Protein AF-A0A3D2G074-F1 (afdb_monomer)

pLDDT: mean 82.95, std 12.07, range [58.97, 96.5]

Secondary structure (DSSP, 8-state):
-HHHHHHHHHHHHHHHHHHHHHHHHHHHHHHHHHHHHHHHHHH-HHHHHH---EEGGGTEE-SHHHHHHHHHHHHHHHHHHHHHHHHHHHIIIII--TTT--

Structure (mmCIF, N/CA/C/O backbone):
data_AF-A0A3D2G074-F1
#
_entry.id   AF-A0A3D2G074-F1
#
loop_
_atom_site.group_PDB
_atom_site.id
_atom_site.type_symbol
_atom_site.label_atom_id
_atom_site.label_alt_id
_atom_site.label_comp_id
_atom_site.label_asym_id
_atom_site.label_entity_id
_atom_site.label_seq_id
_atom_site.pdbx_PDB_ins_code
_atom_site.Cartn_x
_atom_site.Cartn_y
_atom_site.Cartn_z
_atom_site.occupancy
_atom_site.B_iso_or_equiv
_atom_site.auth_seq_id
_atom_site.auth_comp_id
_atom_site.auth_asym_id
_atom_site.auth_atom_id
_atom_site.pdbx_PDB_model_num
ATOM 1 N N . MET A 1 1 ? -4.104 26.882 31.144 1.00 59.91 1 MET A N 1
ATOM 2 C CA . MET A 1 1 ? -2.900 27.249 30.358 1.00 59.91 1 MET A CA 1
ATOM 3 C C . MET A 1 1 ? -2.135 26.042 29.805 1.00 59.91 1 MET A C 1
ATOM 5 O O . MET A 1 1 ? -2.024 25.957 28.593 1.00 59.91 1 MET A O 1
ATOM 9 N N . LYS A 1 2 ? -1.687 25.073 30.629 1.00 65.31 2 LYS A N 1
ATOM 10 C CA . LYS A 1 2 ? -0.895 23.901 30.172 1.00 65.31 2 LYS A CA 1
ATOM 11 C C . LYS A 1 2 ? -1.556 23.044 29.068 1.00 65.31 2 LYS A C 1
ATOM 13 O O . LYS A 1 2 ? -0.875 22.648 28.132 1.00 65.31 2 LYS A O 1
ATOM 18 N N . LYS A 1 3 ? -2.880 22.822 29.122 1.00 72.50 3 LYS A N 1
ATOM 19 C CA . LYS A 1 3 ? -3.620 22.040 28.102 1.00 72.50 3 LYS A CA 1
ATOM 20 C C . LYS A 1 3 ? -3.593 22.673 26.701 1.00 72.50 3 LYS A C 1
ATOM 22 O O . LYS A 1 3 ? -3.398 21.971 25.723 1.00 72.50 3 LYS A O 1
ATOM 27 N N . LYS A 1 4 ? -3.694 24.004 26.613 1.00 75.12 4 LYS A N 1
ATOM 28 C CA . LYS A 1 4 ? -3.734 24.742 25.337 1.00 75.12 4 LYS A CA 1
ATOM 29 C C . LYS A 1 4 ? -2.375 24.752 24.624 1.00 75.12 4 LYS A C 1
ATOM 31 O O . LYS A 1 4 ? -2.316 24.718 23.402 1.00 75.12 4 LYS A O 1
ATOM 36 N N . VAL A 1 5 ? -1.284 24.751 25.396 1.00 85.19 5 VAL A N 1
ATOM 37 C CA . VAL A 1 5 ? 0.086 24.599 24.875 1.00 85.19 5 VAL A CA 1
ATOM 38 C C . VAL A 1 5 ? 0.303 23.180 24.348 1.00 85.19 5 VAL A C 1
ATOM 40 O O . VAL A 1 5 ? 0.814 23.019 23.245 1.00 85.19 5 VAL A O 1
ATOM 43 N N . LEU A 1 6 ? -0.149 22.163 25.089 1.00 84.62 6 LEU A N 1
ATOM 44 C CA . LEU A 1 6 ? -0.057 20.764 24.667 1.00 84.62 6 LEU A CA 1
ATOM 45 C C . LEU A 1 6 ? -0.844 20.499 23.373 1.00 84.62 6 LEU A C 1
ATOM 47 O O . LEU A 1 6 ? -0.303 19.910 22.445 1.00 84.62 6 LEU A O 1
ATOM 51 N N . GLU A 1 7 ? -2.081 20.990 23.274 1.00 85.62 7 GLU A N 1
ATOM 52 C CA . GLU A 1 7 ? -2.892 20.894 22.051 1.00 85.62 7 GLU A CA 1
ATOM 53 C C . GLU A 1 7 ? -2.199 21.537 20.846 1.00 85.62 7 GLU A C 1
ATOM 55 O O . GLU A 1 7 ? -2.228 20.990 19.745 1.00 85.62 7 GLU A O 1
ATOM 60 N N . ASN A 1 8 ? -1.555 22.688 21.047 1.00 88.56 8 ASN A N 1
ATOM 61 C CA . ASN A 1 8 ? -0.857 23.381 19.974 1.00 88.56 8 ASN A CA 1
ATOM 62 C C . ASN A 1 8 ? 0.398 22.618 19.518 1.00 88.56 8 ASN A C 1
ATOM 64 O O . ASN A 1 8 ? 0.644 22.515 18.320 1.00 88.56 8 ASN A O 1
ATOM 68 N N . ILE A 1 9 ? 1.155 22.031 20.452 1.00 91.19 9 ILE A N 1
ATOM 69 C CA . ILE A 1 9 ? 2.323 21.190 20.142 1.00 91.19 9 ILE A CA 1
ATOM 70 C C . ILE A 1 9 ? 1.897 19.949 19.352 1.00 91.19 9 ILE A C 1
ATOM 72 O O . ILE A 1 9 ? 2.483 19.656 18.314 1.00 91.19 9 ILE A O 1
ATOM 76 N N . VAL A 1 10 ? 0.848 19.252 19.800 1.00 90.62 10 VAL A N 1
ATOM 77 C CA . VAL A 1 10 ? 0.335 18.059 19.110 1.00 90.62 10 VAL A CA 1
ATOM 78 C C . VAL A 1 10 ? -0.124 18.410 17.693 1.00 90.62 10 VAL A C 1
ATOM 80 O O . VAL A 1 10 ? 0.242 17.711 16.753 1.00 90.62 10 VAL A O 1
ATOM 83 N N . LYS A 1 11 ? -0.846 19.524 17.508 1.00 90.44 11 LYS A N 1
ATOM 84 C CA . LYS A 1 11 ? -1.251 19.997 16.173 1.00 90.44 11 LYS A CA 1
ATOM 85 C C . LYS A 1 11 ? -0.056 20.208 15.245 1.00 90.44 11 LYS A C 1
ATOM 87 O O . LYS A 1 11 ? -0.085 19.736 14.113 1.00 90.44 11 LYS A O 1
ATOM 92 N N . TRP A 1 12 ? 0.994 20.875 15.722 1.00 92.88 12 TRP A N 1
ATOM 93 C CA . TRP A 1 12 ? 2.194 21.120 14.921 1.00 92.88 12 TRP A CA 1
ATOM 94 C C . TRP A 1 12 ? 2.971 19.841 14.604 1.00 92.88 12 TRP A C 1
ATOM 96 O O . TRP A 1 12 ? 3.429 19.690 13.476 1.00 92.88 12 TRP A O 1
ATOM 106 N N . ILE A 1 13 ? 3.068 18.899 15.546 1.00 93.88 13 ILE A N 1
ATOM 107 C CA . ILE A 1 13 ? 3.716 17.598 15.318 1.00 93.88 13 ILE A CA 1
ATOM 108 C C . ILE A 1 13 ? 2.956 16.786 14.264 1.00 93.88 13 ILE A C 1
ATOM 110 O O . ILE A 1 13 ? 3.571 16.284 13.327 1.00 93.88 13 ILE A O 1
ATOM 114 N N . PHE A 1 14 ? 1.630 16.675 14.382 1.00 92.56 14 PHE A N 1
ATOM 115 C CA . PHE A 1 14 ? 0.815 15.949 13.403 1.00 92.56 14 PHE A CA 1
ATOM 116 C C . PHE A 1 14 ? 0.865 16.603 12.019 1.00 92.56 14 PHE A C 1
ATOM 118 O O . PHE A 1 14 ? 0.952 15.898 11.016 1.00 92.56 14 PHE A O 1
ATOM 125 N N . LEU A 1 15 ? 0.863 17.937 11.953 1.00 93.44 15 LEU A N 1
ATOM 126 C CA . LEU A 1 15 ? 0.964 18.673 10.694 1.00 93.44 15 LEU A CA 1
ATOM 127 C C . LEU A 1 15 ? 2.337 18.481 10.036 1.00 93.44 15 LEU A C 1
ATOM 129 O O . LEU A 1 15 ? 2.399 18.178 8.848 1.00 93.44 15 LEU A O 1
ATOM 133 N N . LEU A 1 16 ? 3.429 18.585 10.801 1.00 95.38 16 LEU A N 1
ATOM 134 C CA . LEU A 1 16 ? 4.782 18.310 10.306 1.00 95.38 16 LEU A CA 1
ATOM 135 C C . LEU A 1 16 ? 4.931 16.861 9.840 1.00 95.38 16 LEU A C 1
ATOM 137 O O . LEU A 1 16 ? 5.487 16.624 8.773 1.00 95.38 16 LEU A O 1
ATOM 141 N N . CYS A 1 17 ? 4.402 15.905 10.604 1.00 94.31 17 CYS A N 1
ATOM 142 C CA . CYS A 1 17 ? 4.409 14.491 10.239 1.00 94.31 17 CYS A CA 1
ATOM 143 C C . CYS A 1 17 ? 3.630 14.242 8.939 1.00 94.31 17 CYS A C 1
ATOM 145 O O . CYS A 1 17 ? 4.127 13.559 8.047 1.00 94.31 17 CYS A O 1
ATOM 147 N N . GLY A 1 18 ? 2.453 14.857 8.785 1.00 93.50 18 GLY A N 1
ATOM 148 C CA . GLY A 1 18 ? 1.660 14.770 7.559 1.00 93.50 18 GLY A CA 1
ATOM 149 C C . GLY A 1 18 ? 2.383 15.357 6.345 1.00 93.50 18 GLY A C 1
ATOM 150 O O . GLY A 1 18 ? 2.465 14.703 5.307 1.00 93.50 18 GLY A O 1
ATOM 151 N N . ILE A 1 19 ? 2.966 16.553 6.480 1.00 96.25 19 ILE A N 1
ATOM 152 C CA . ILE A 1 19 ? 3.752 17.179 5.404 1.00 96.25 19 ILE A CA 1
ATOM 153 C C . ILE A 1 19 ? 4.971 16.322 5.055 1.00 96.25 19 ILE A C 1
ATOM 155 O O . IL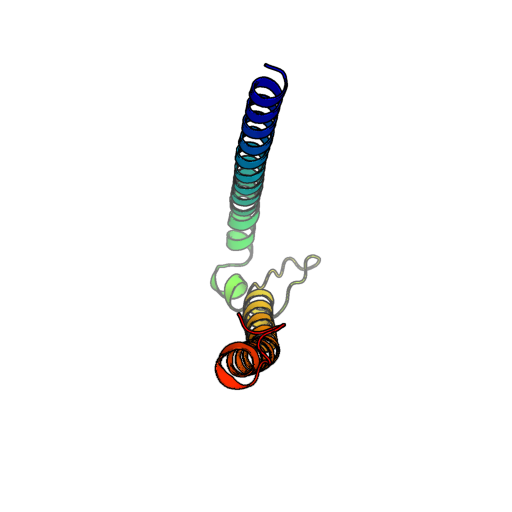E A 1 19 ? 5.243 16.108 3.876 1.00 96.25 19 ILE A O 1
ATOM 159 N N . ALA A 1 20 ? 5.682 15.799 6.056 1.00 95.88 20 ALA A N 1
ATOM 160 C CA . ALA A 1 20 ? 6.826 14.923 5.839 1.00 95.88 20 ALA A CA 1
ATOM 161 C C . ALA A 1 20 ? 6.417 13.644 5.099 1.00 95.88 20 ALA A C 1
ATOM 163 O O . ALA A 1 20 ? 7.061 13.283 4.119 1.00 95.88 20 ALA A O 1
ATOM 164 N N . ALA A 1 21 ? 5.321 12.997 5.506 1.00 95.88 21 ALA A N 1
ATOM 165 C CA . ALA A 1 21 ? 4.799 11.808 4.839 1.00 95.88 21 ALA A CA 1
ATOM 166 C C . ALA A 1 21 ? 4.472 12.082 3.363 1.00 95.88 21 ALA A C 1
ATOM 168 O O . ALA A 1 21 ? 4.925 11.343 2.490 1.00 95.88 21 ALA A O 1
ATOM 169 N N . VAL A 1 22 ? 3.761 13.176 3.069 1.00 96.31 22 VAL A N 1
ATOM 170 C CA . VAL A 1 22 ? 3.466 13.587 1.684 1.00 96.31 22 VAL A CA 1
ATOM 171 C C . VAL A 1 22 ? 4.754 13.884 0.911 1.00 96.31 22 VAL A C 1
ATOM 173 O O . VAL A 1 22 ? 4.889 13.463 -0.236 1.00 96.31 22 VAL A O 1
ATOM 176 N N . GLY A 1 23 ? 5.724 14.551 1.542 1.00 96.50 23 GLY A N 1
ATOM 177 C CA . GLY A 1 23 ? 7.036 14.822 0.958 1.00 96.50 23 GLY A CA 1
ATOM 178 C C . GLY A 1 23 ? 7.786 13.543 0.580 1.00 96.50 23 GLY A C 1
ATOM 179 O O . GLY A 1 23 ? 8.258 13.424 -0.547 1.00 96.50 23 GLY A O 1
ATOM 180 N N . PHE A 1 24 ? 7.840 12.553 1.475 1.00 96.12 24 PHE A N 1
ATOM 181 C CA . PHE A 1 24 ? 8.467 11.260 1.188 1.00 96.12 24 PHE A CA 1
ATOM 182 C C . PHE A 1 24 ? 7.757 10.508 0.062 1.00 96.12 24 PHE A C 1
ATOM 184 O O . PHE A 1 24 ? 8.428 9.972 -0.819 1.00 96.12 24 PHE A O 1
ATOM 191 N N . VAL A 1 25 ? 6.422 10.507 0.050 1.00 96.00 25 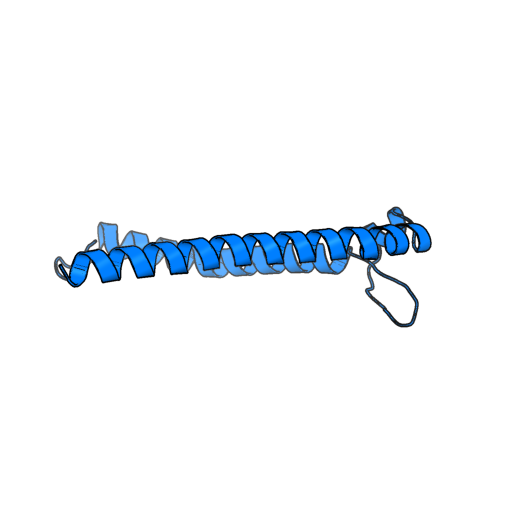VAL A N 1
ATOM 192 C CA . VAL A 1 25 ? 5.639 9.891 -1.033 1.00 96.00 25 VAL A CA 1
ATOM 193 C C . VAL A 1 25 ? 5.969 10.548 -2.373 1.00 96.00 25 VAL A C 1
ATOM 195 O O . VAL A 1 25 ? 6.269 9.844 -3.333 1.00 96.00 25 VAL A O 1
ATOM 198 N N . LEU A 1 26 ? 6.002 11.883 -2.433 1.00 96.19 26 LEU A N 1
ATOM 199 C CA . LEU A 1 26 ? 6.385 12.612 -3.645 1.00 96.19 26 LEU A CA 1
ATOM 200 C C . LEU A 1 26 ? 7.814 12.281 -4.090 1.00 96.19 26 LEU A C 1
ATOM 202 O O . LEU A 1 26 ? 8.028 12.020 -5.272 1.00 96.19 26 LEU A O 1
ATOM 206 N N . CYS A 1 27 ? 8.777 12.236 -3.167 1.00 95.00 27 CYS A N 1
ATOM 207 C CA . CYS A 1 27 ? 10.157 11.858 -3.477 1.00 95.00 27 CYS A CA 1
ATOM 208 C C . CYS A 1 27 ? 10.250 10.449 -4.078 1.00 95.00 27 CYS A C 1
ATOM 210 O O . CYS A 1 27 ? 10.933 10.261 -5.084 1.00 95.00 27 CYS A O 1
ATOM 212 N N . ILE A 1 28 ? 9.543 9.472 -3.503 1.00 93.62 28 ILE A N 1
ATOM 213 C CA . ILE A 1 28 ? 9.512 8.095 -4.019 1.00 93.62 28 ILE A CA 1
ATOM 214 C C . ILE A 1 28 ? 8.855 8.057 -5.404 1.00 93.62 28 ILE A C 1
ATOM 216 O O . ILE A 1 28 ? 9.389 7.421 -6.311 1.00 93.62 28 ILE A O 1
ATOM 220 N N . CYS A 1 29 ? 7.740 8.764 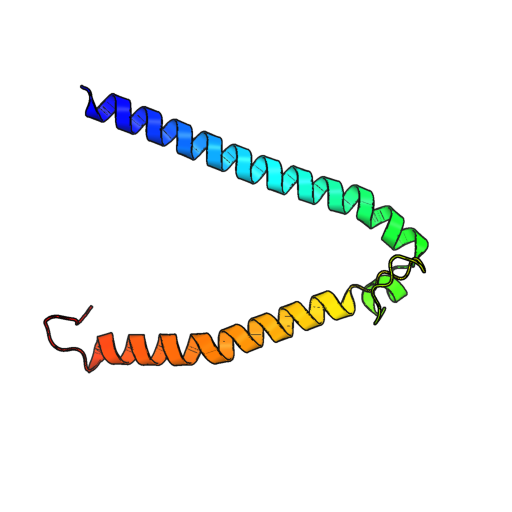-5.602 1.00 91.75 29 CYS A N 1
ATOM 221 C CA . CYS A 1 29 ? 7.088 8.856 -6.908 1.00 91.75 29 CYS A CA 1
ATOM 222 C C . CYS A 1 29 ? 8.020 9.451 -7.971 1.00 91.75 29 CYS A C 1
ATOM 224 O O . CYS A 1 29 ? 8.135 8.895 -9.061 1.00 91.75 29 CYS A O 1
ATOM 226 N N . LEU A 1 30 ? 8.717 10.546 -7.657 1.00 93.88 30 LEU A N 1
ATOM 227 C CA . LEU A 1 30 ? 9.678 11.165 -8.573 1.00 93.88 30 LEU A CA 1
ATOM 228 C C . LEU A 1 30 ? 10.836 10.219 -8.899 1.00 93.88 30 LEU A C 1
ATOM 230 O O . LEU A 1 30 ? 11.191 10.074 -10.067 1.00 93.88 30 LEU A O 1
ATOM 234 N N . TYR A 1 31 ? 11.387 9.541 -7.891 1.00 89.94 31 TYR A N 1
ATOM 235 C CA . TYR A 1 31 ? 12.439 8.545 -8.081 1.00 89.94 31 TYR A CA 1
ATOM 236 C C . TYR A 1 31 ? 11.986 7.412 -9.010 1.00 89.94 31 TYR A C 1
ATOM 238 O O . TYR A 1 31 ? 12.680 7.092 -9.971 1.00 89.94 31 TYR A O 1
ATOM 246 N N . LEU A 1 32 ? 10.786 6.867 -8.790 1.00 87.19 32 LEU A N 1
ATOM 247 C CA . LEU A 1 32 ? 10.215 5.821 -9.639 1.00 87.19 32 LEU A CA 1
ATOM 248 C C . LEU A 1 32 ? 10.019 6.280 -11.085 1.00 87.19 32 LEU A C 1
ATOM 250 O O . LEU A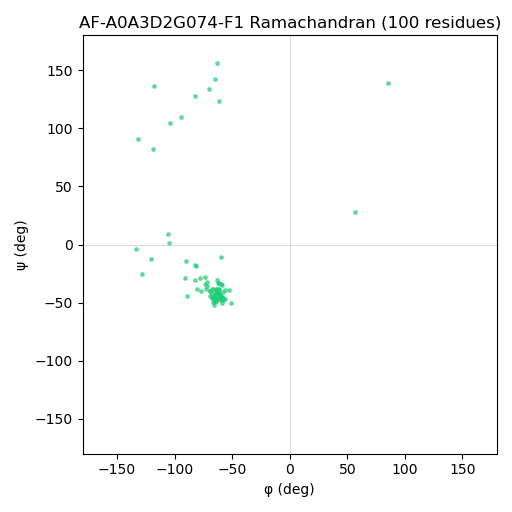 1 32 ? 10.272 5.501 -11.997 1.00 87.19 32 LEU A O 1
ATOM 254 N N . VAL A 1 33 ? 9.602 7.526 -11.321 1.00 86.06 33 VAL A N 1
ATOM 255 C CA . VAL A 1 33 ? 9.467 8.055 -12.688 1.00 86.06 33 VAL A CA 1
ATOM 256 C C . VAL A 1 33 ? 10.841 8.206 -13.344 1.00 86.06 33 VAL A C 1
ATOM 258 O O . VAL A 1 33 ? 11.028 7.764 -14.476 1.00 86.06 33 VAL A O 1
ATOM 261 N N . ILE A 1 34 ? 11.817 8.781 -12.639 1.00 86.88 34 ILE A N 1
ATOM 262 C CA . ILE A 1 34 ? 13.167 9.010 -13.175 1.00 86.88 34 ILE A CA 1
ATOM 263 C C . ILE A 1 34 ? 13.883 7.687 -13.466 1.00 86.88 34 ILE A C 1
ATOM 265 O O . ILE A 1 34 ? 14.526 7.568 -14.505 1.00 86.88 34 ILE A O 1
ATOM 269 N N . SER A 1 35 ? 13.768 6.693 -12.585 1.00 78.88 35 SER A N 1
ATOM 270 C CA . SER A 1 35 ? 14.397 5.378 -12.758 1.00 78.88 35 SER A CA 1
ATOM 271 C C . SER A 1 35 ? 13.585 4.435 -13.651 1.00 78.88 35 SER A C 1
ATOM 273 O O . SER A 1 35 ? 14.161 3.607 -14.351 1.00 78.88 35 SER A O 1
ATOM 275 N N . GLY A 1 36 ? 12.257 4.561 -13.668 1.00 75.81 36 GLY A N 1
ATOM 276 C CA . GLY A 1 36 ? 11.363 3.688 -14.430 1.00 75.81 36 GLY A CA 1
ATOM 277 C C . GLY A 1 36 ? 11.259 4.048 -15.911 1.00 75.81 36 GLY A C 1
ATOM 278 O O . GLY A 1 36 ? 11.246 3.154 -16.751 1.00 75.81 36 GLY A O 1
ATOM 279 N N . VAL A 1 37 ? 11.237 5.337 -16.272 1.00 77.38 37 VAL A N 1
ATOM 280 C CA . VAL A 1 37 ? 11.175 5.778 -17.682 1.00 77.38 37 VAL A CA 1
ATOM 281 C C . VAL A 1 37 ? 12.335 5.249 -18.549 1.00 77.38 37 VAL A C 1
ATOM 283 O O . VAL A 1 37 ? 12.049 4.773 -19.651 1.00 77.38 37 VAL A O 1
ATOM 286 N N . PRO A 1 38 ? 13.619 5.297 -18.133 1.00 73.56 38 PRO A N 1
ATOM 287 C CA . PRO A 1 38 ? 14.708 4.723 -18.922 1.00 73.56 38 PRO A CA 1
ATOM 288 C C . PRO A 1 38 ? 14.615 3.194 -19.009 1.00 73.56 38 PRO A C 1
ATOM 290 O O . PRO A 1 38 ? 14.802 2.658 -20.097 1.00 73.56 38 PRO A O 1
ATOM 293 N N . ALA A 1 39 ? 14.212 2.506 -17.933 1.00 69.12 39 ALA A N 1
ATOM 294 C CA . ALA A 1 39 ? 13.990 1.058 -17.961 1.00 69.12 39 ALA A CA 1
ATOM 295 C C . ALA A 1 39 ? 12.908 0.672 -18.987 1.00 69.12 39 ALA A C 1
ATOM 297 O O . ALA A 1 39 ? 13.110 -0.208 -19.818 1.00 69.12 39 ALA A O 1
ATOM 298 N N . ILE A 1 40 ? 11.789 1.402 -19.026 1.00 70.50 40 ILE A N 1
ATOM 299 C CA . ILE A 1 40 ? 10.718 1.178 -20.010 1.00 70.50 40 ILE A CA 1
ATOM 300 C C . ILE A 1 40 ? 11.214 1.400 -21.452 1.00 70.50 40 ILE A C 1
ATOM 302 O O . ILE A 1 40 ? 10.752 0.721 -22.374 1.00 70.50 40 ILE A O 1
ATOM 306 N N . ARG A 1 41 ? 12.152 2.335 -21.669 1.00 67.19 41 ARG A N 1
ATOM 307 C CA . ARG A 1 41 ? 12.740 2.596 -22.994 1.00 67.19 41 ARG A CA 1
ATOM 308 C C . ARG A 1 41 ? 13.679 1.487 -23.466 1.00 67.19 41 ARG A C 1
ATOM 310 O O . ARG A 1 41 ? 13.684 1.220 -24.662 1.00 67.19 41 ARG A O 1
ATOM 317 N N . GLU A 1 42 ? 14.443 0.860 -22.573 1.00 67.81 42 GLU A N 1
ATOM 318 C CA . GLU A 1 42 ? 15.363 -0.230 -22.939 1.00 67.81 42 GLU A CA 1
ATOM 319 C C . GLU A 1 42 ? 14.632 -1.546 -23.251 1.00 67.81 42 GLU A C 1
ATOM 321 O O . GLU A 1 42 ? 15.034 -2.276 -24.152 1.00 67.81 42 GLU A O 1
ATOM 326 N N . ILE A 1 43 ? 13.525 -1.827 -22.558 1.00 66.94 43 ILE A N 1
ATOM 327 C CA . ILE A 1 43 ? 12.785 -3.100 -22.666 1.00 66.94 43 ILE A CA 1
ATOM 328 C C . ILE A 1 43 ? 11.677 -3.022 -23.740 1.00 66.94 43 ILE A C 1
ATOM 330 O O . ILE A 1 43 ? 11.316 -4.021 -24.369 1.00 66.94 43 ILE A O 1
ATOM 334 N N . GLY A 1 44 ? 11.136 -1.818 -23.968 1.00 66.94 44 GLY A N 1
ATOM 335 C CA . GLY A 1 44 ? 9.971 -1.559 -24.814 1.00 66.94 44 GLY A CA 1
ATOM 336 C C . GLY A 1 44 ? 8.646 -1.743 -24.063 1.00 66.94 44 GLY A C 1
ATOM 337 O O . GLY A 1 44 ? 8.469 -2.690 -23.299 1.00 66.94 44 GLY A O 1
ATOM 338 N N . LEU A 1 45 ? 7.675 -0.849 -24.305 1.00 67.81 45 LEU A N 1
ATOM 339 C CA . LEU A 1 45 ? 6.378 -0.816 -23.600 1.00 67.81 45 LEU A CA 1
ATOM 340 C C . LEU A 1 45 ? 5.636 -2.162 -23.625 1.00 67.81 45 LEU A C 1
ATOM 342 O O . LEU A 1 45 ? 5.056 -2.554 -22.619 1.00 67.81 45 LEU A O 1
ATOM 346 N N . TRP A 1 46 ? 5.673 -2.878 -24.753 1.00 67.38 46 TRP A N 1
ATOM 347 C CA . TRP A 1 46 ? 4.980 -4.159 -24.904 1.00 67.38 46 TRP A CA 1
ATOM 348 C C . TRP A 1 46 ? 5.579 -5.261 -24.018 1.00 67.38 46 TRP A C 1
ATOM 350 O O . TRP A 1 46 ? 4.842 -5.939 -23.310 1.00 67.38 46 TRP A O 1
ATOM 360 N N . ASN A 1 47 ? 6.909 -5.386 -23.981 1.00 66.69 47 ASN A N 1
ATOM 361 C CA . ASN A 1 47 ? 7.601 -6.365 -23.134 1.00 66.69 47 ASN A CA 1
ATOM 362 C C . ASN A 1 47 ? 7.581 -5.968 -21.651 1.00 66.69 47 ASN A C 1
ATOM 364 O O . ASN A 1 47 ? 7.571 -6.834 -20.786 1.00 66.69 47 ASN A O 1
ATOM 368 N N . PHE A 1 48 ? 7.513 -4.672 -21.338 1.00 70.31 48 PHE A N 1
ATOM 369 C CA . PHE A 1 48 ? 7.311 -4.195 -19.969 1.00 70.31 48 PHE A CA 1
ATOM 370 C C . PHE A 1 48 ? 5.909 -4.551 -19.435 1.00 70.31 48 PHE A C 1
ATOM 372 O O . PHE A 1 48 ? 5.773 -5.002 -18.299 1.00 70.31 48 PHE A O 1
ATOM 379 N N . LEU A 1 49 ? 4.862 -4.383 -20.257 1.00 70.19 49 LEU A N 1
ATOM 380 C CA . LEU A 1 49 ? 3.463 -4.651 -19.886 1.00 70.19 49 LEU A CA 1
ATOM 381 C C . LEU A 1 49 ? 3.101 -6.144 -19.883 1.00 70.19 49 LEU A C 1
ATOM 383 O O . LEU A 1 49 ? 2.383 -6.577 -18.986 1.00 70.19 49 LEU A O 1
ATOM 387 N N . PHE A 1 50 ? 3.588 -6.918 -20.858 1.00 68.50 50 PHE A N 1
ATOM 388 C CA . PHE A 1 50 ? 3.273 -8.347 -21.014 1.00 68.50 50 PHE A CA 1
ATOM 389 C C . PHE A 1 50 ? 4.407 -9.291 -20.593 1.00 68.50 50 PHE A C 1
ATOM 391 O O . PHE A 1 50 ? 4.249 -10.503 -20.694 1.00 68.50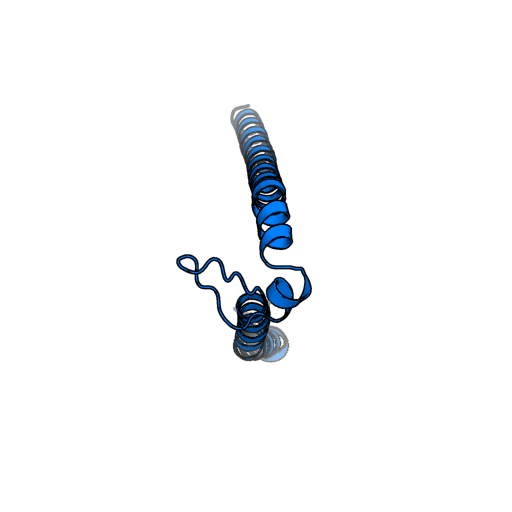 50 PHE A O 1
ATOM 398 N N . GLY A 1 51 ? 5.539 -8.768 -20.118 1.00 68.94 51 GLY A N 1
ATOM 399 C CA . GLY A 1 51 ? 6.628 -9.587 -19.593 1.00 68.94 51 GLY A CA 1
ATOM 400 C C . GLY A 1 51 ? 6.162 -10.402 -18.388 1.00 68.94 51 GLY A C 1
ATOM 401 O O . GLY A 1 51 ? 5.668 -9.847 -17.404 1.00 68.94 51 GLY A O 1
ATOM 402 N N . GLU A 1 52 ? 6.307 -11.721 -18.469 1.00 63.31 52 GLU A N 1
ATOM 403 C CA . GLU A 1 52 ? 5.878 -12.651 -17.417 1.00 63.31 52 GLU A CA 1
ATOM 404 C C . GLU A 1 52 ? 6.900 -12.755 -16.274 1.00 63.31 52 GLU A C 1
ATOM 406 O O . GLU A 1 52 ? 6.560 -13.167 -15.163 1.00 63.31 52 GLU A O 1
ATOM 411 N N . THR A 1 53 ? 8.144 -12.339 -16.520 1.00 60.97 53 THR A N 1
ATOM 412 C CA . THR A 1 53 ? 9.276 -12.468 -15.601 1.00 60.97 53 THR A CA 1
ATOM 413 C C . THR A 1 53 ? 9.833 -11.105 -15.191 1.00 60.97 53 THR A C 1
ATOM 415 O O . THR A 1 53 ? 10.013 -10.193 -15.998 1.00 60.97 53 THR A O 1
ATOM 418 N N . TRP A 1 54 ? 10.128 -10.971 -13.895 1.00 64.81 54 TRP A N 1
ATOM 419 C CA . TRP A 1 54 ? 10.983 -9.910 -13.368 1.00 64.81 54 TRP A CA 1
ATOM 420 C C . TRP A 1 54 ? 12.349 -10.521 -13.055 1.00 64.81 54 TRP A C 1
ATOM 422 O O . TRP A 1 54 ? 12.500 -11.249 -12.072 1.00 64.81 54 TRP A O 1
ATOM 432 N N . ASN A 1 55 ? 13.337 -10.250 -13.901 1.00 64.12 55 ASN A N 1
ATOM 433 C CA . ASN A 1 55 ? 14.680 -10.804 -13.823 1.00 64.12 55 ASN A CA 1
ATOM 434 C C . ASN A 1 55 ? 15.723 -9.680 -13.965 1.00 64.12 55 ASN A C 1
ATOM 436 O O . ASN A 1 55 ? 16.158 -9.317 -15.057 1.00 64.12 55 ASN A O 1
ATOM 440 N N . ALA A 1 56 ? 16.126 -9.118 -12.819 1.00 59.41 56 ALA A N 1
ATOM 441 C CA . ALA A 1 56 ? 17.099 -8.024 -12.741 1.00 59.41 56 ALA A CA 1
ATOM 442 C C . ALA A 1 56 ? 18.487 -8.350 -13.355 1.00 59.41 56 ALA A C 1
ATOM 444 O O . ALA A 1 56 ? 19.077 -7.452 -13.950 1.00 59.41 56 ALA A O 1
ATOM 445 N N . PRO A 1 57 ? 19.015 -9.592 -13.280 1.00 66.19 57 PRO A N 1
ATOM 446 C CA . PRO A 1 57 ? 20.246 -9.986 -13.975 1.00 66.19 57 PRO A CA 1
ATOM 447 C C . PRO A 1 57 ? 20.193 -9.935 -15.508 1.00 66.19 57 PRO A C 1
ATOM 449 O O . PRO A 1 57 ? 21.230 -9.726 -16.133 1.00 66.19 57 PRO A O 1
ATOM 452 N N . THR A 1 58 ? 19.025 -10.156 -16.121 1.00 61.03 58 THR A N 1
ATOM 453 C CA . THR A 1 58 ? 18.863 -10.207 -17.587 1.00 61.03 58 THR A CA 1
ATOM 454 C C . THR A 1 58 ? 18.181 -8.964 -18.162 1.00 61.03 58 THR A C 1
ATOM 456 O O . THR A 1 58 ? 17.873 -8.942 -19.349 1.00 61.03 58 THR A O 1
ATOM 459 N N . ASN A 1 59 ? 17.981 -7.917 -17.350 1.00 58.97 59 ASN A N 1
ATOM 460 C CA . ASN A 1 59 ? 17.254 -6.691 -17.707 1.00 58.97 59 ASN A CA 1
ATOM 461 C C . ASN A 1 59 ? 15.809 -6.927 -18.199 1.00 58.97 59 ASN A C 1
ATOM 463 O O . ASN A 1 59 ? 15.261 -6.119 -18.948 1.00 58.97 59 ASN A O 1
ATOM 467 N N . GLU A 1 60 ? 15.158 -8.006 -17.759 1.00 63.25 60 GLU A N 1
ATOM 468 C CA . GLU A 1 60 ? 13.740 -8.250 -18.040 1.00 63.25 60 GLU A CA 1
ATOM 469 C C . GLU A 1 60 ? 12.899 -7.728 -16.877 1.00 63.25 60 GLU A C 1
ATOM 471 O O . GLU A 1 60 ? 12.916 -8.289 -15.783 1.00 63.25 60 GLU A O 1
ATOM 476 N N . PHE A 1 61 ? 12.153 -6.647 -17.088 1.00 66.00 61 PHE A N 1
ATOM 477 C CA . PHE A 1 61 ? 11.289 -6.079 -16.054 1.00 66.00 61 PHE A CA 1
ATOM 478 C C . PHE A 1 61 ? 9.830 -6.113 -16.513 1.00 66.00 61 PHE A C 1
ATOM 480 O O . PHE A 1 61 ? 9.307 -5.130 -17.035 1.00 66.00 61 PHE A O 1
ATOM 487 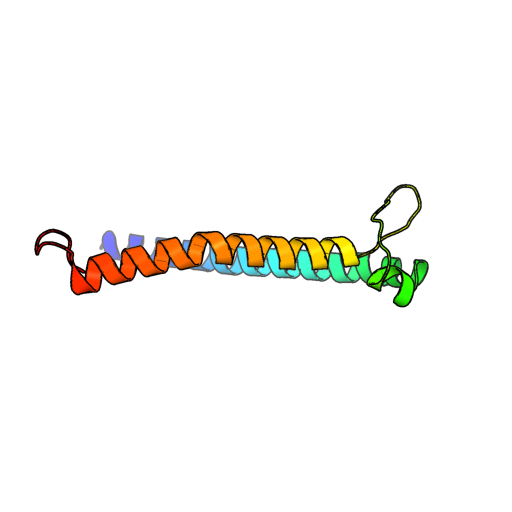N N . GLY A 1 62 ? 9.176 -7.263 -16.343 1.00 69.81 62 GLY A N 1
ATOM 488 C CA . GLY A 1 62 ? 7.742 -7.421 -16.577 1.00 69.81 62 GLY A CA 1
ATOM 489 C C . GLY A 1 62 ? 6.896 -6.962 -15.385 1.00 69.81 62 GLY A C 1
ATOM 490 O O . GLY A 1 62 ? 7.115 -7.401 -14.253 1.00 69.81 62 GLY A O 1
ATOM 491 N N . ILE A 1 63 ? 5.905 -6.093 -15.616 1.00 77.69 63 ILE A N 1
ATOM 492 C CA . ILE A 1 63 ? 4.986 -5.605 -14.567 1.00 77.69 63 ILE A CA 1
ATOM 493 C C . ILE A 1 63 ? 3.728 -6.475 -14.406 1.00 77.69 63 ILE A C 1
ATOM 495 O O . ILE A 1 63 ? 3.031 -6.378 -13.394 1.00 77.69 63 ILE A O 1
ATOM 499 N N . LEU A 1 64 ? 3.444 -7.357 -15.370 1.00 79.19 64 LEU A N 1
ATOM 500 C CA . LEU A 1 64 ? 2.306 -8.280 -15.354 1.00 79.19 64 LEU A CA 1
ATOM 501 C C . LEU A 1 64 ? 2.189 -9.096 -14.049 1.00 79.19 64 LEU A C 1
ATOM 503 O O . LEU A 1 64 ? 1.108 -9.078 -13.450 1.00 79.19 64 LEU A O 1
ATOM 507 N N . PRO A 1 65 ? 3.250 -9.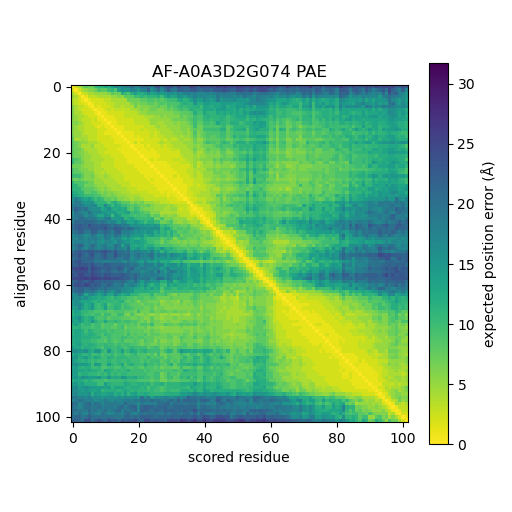764 -13.542 1.00 80.62 65 PRO A N 1
ATOM 508 C CA . PRO A 1 65 ? 3.162 -10.501 -12.281 1.00 80.62 65 PRO A CA 1
ATOM 509 C C . PRO A 1 65 ? 2.825 -9.593 -11.088 1.00 80.62 65 PRO A C 1
ATOM 511 O O . PRO A 1 65 ? 2.093 -10.011 -10.191 1.00 80.62 65 PRO A O 1
ATOM 514 N N . PHE A 1 66 ? 3.270 -8.333 -11.080 1.00 83.12 66 PHE A N 1
ATOM 515 C CA . PHE A 1 66 ? 2.916 -7.372 -10.026 1.00 83.12 66 PHE A CA 1
ATOM 516 C C . PHE A 1 66 ? 1.438 -6.969 -10.077 1.00 83.12 66 PHE A C 1
ATOM 518 O O . PHE A 1 66 ? 0.777 -6.879 -9.041 1.00 83.12 66 PHE A O 1
ATOM 525 N N . ILE A 1 67 ? 0.893 -6.766 -11.278 1.00 86.12 67 ILE A N 1
ATOM 526 C CA . ILE A 1 67 ? -0.532 -6.461 -11.458 1.00 86.12 67 ILE A CA 1
ATOM 527 C C . ILE A 1 67 ? -1.384 -7.656 -11.020 1.00 86.12 67 ILE A C 1
ATOM 529 O O . ILE A 1 67 ? -2.303 -7.499 -10.214 1.00 86.12 67 ILE A O 1
ATOM 533 N N . LEU A 1 68 ? -1.056 -8.857 -11.503 1.00 87.25 68 LEU A N 1
ATOM 534 C CA . LEU A 1 68 ? -1.792 -10.074 -11.169 1.00 87.25 68 LEU A CA 1
ATOM 535 C C . LEU A 1 68 ? -1.749 -10.355 -9.665 1.00 87.25 68 LEU A C 1
ATOM 537 O O . LEU A 1 68 ? -2.796 -10.583 -9.065 1.00 87.25 68 LEU A O 1
ATOM 541 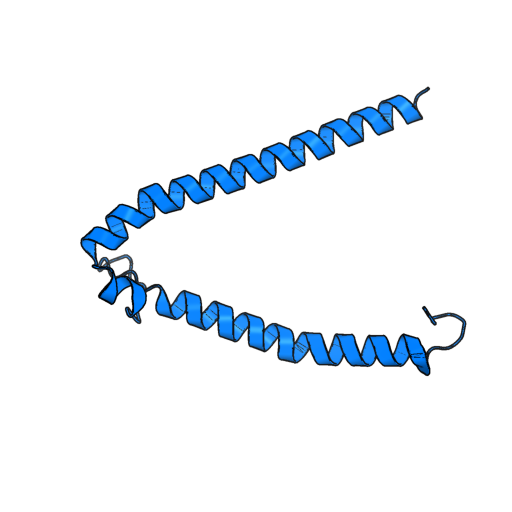N N . THR A 1 69 ? -0.578 -10.278 -9.028 1.00 87.50 69 THR A N 1
ATOM 542 C CA . THR A 1 69 ? -0.454 -10.499 -7.576 1.00 87.50 69 THR A CA 1
ATOM 543 C C . THR A 1 69 ? -1.247 -9.483 -6.754 1.00 87.50 69 THR A C 1
ATOM 545 O O . THR A 1 69 ? -1.885 -9.876 -5.780 1.00 87.50 69 THR A O 1
ATOM 548 N N . SER A 1 70 ? -1.292 -8.209 -7.155 1.00 91.44 70 SER A N 1
ATOM 549 C CA . SER A 1 70 ? -2.123 -7.187 -6.499 1.00 91.44 70 SER A CA 1
ATOM 550 C C . SER A 1 70 ? -3.622 -7.492 -6.608 1.00 91.44 70 SER A C 1
ATOM 552 O O . SER A 1 70 ? -4.353 -7.417 -5.615 1.00 91.44 70 SER A O 1
ATOM 554 N N . ILE A 1 71 ? -4.084 -7.899 -7.796 1.00 93.88 71 ILE A N 1
ATOM 555 C CA . ILE A 1 71 ? -5.488 -8.261 -8.035 1.00 93.88 71 ILE A CA 1
ATOM 556 C C . ILE A 1 71 ? -5.857 -9.511 -7.236 1.00 93.88 71 ILE A C 1
ATOM 558 O O . ILE A 1 71 ? -6.833 -9.486 -6.487 1.00 93.88 71 ILE A O 1
ATOM 562 N N . TYR A 1 72 ? -5.073 -10.586 -7.351 1.00 93.62 72 TYR A N 1
ATOM 563 C CA . TYR A 1 72 ? -5.322 -11.829 -6.619 1.00 93.62 72 TYR A CA 1
ATOM 564 C C . TYR A 1 72 ? -5.221 -11.629 -5.106 1.00 93.62 72 TYR A C 1
ATOM 566 O O . TYR A 1 72 ? -6.046 -12.162 -4.367 1.00 93.62 72 TYR A O 1
ATOM 574 N N . GLY A 1 73 ? -4.266 -10.824 -4.639 1.00 94.25 73 GLY A N 1
ATOM 575 C CA . GLY A 1 73 ? -4.120 -10.475 -3.228 1.00 94.25 73 GLY A CA 1
ATOM 576 C C . GLY A 1 73 ? -5.330 -9.703 -2.702 1.00 94.25 73 GLY A C 1
ATOM 577 O O . GLY A 1 73 ? -5.887 -10.058 -1.665 1.00 94.25 73 GLY A O 1
ATOM 578 N N . THR A 1 74 ? -5.793 -8.699 -3.451 1.00 94.50 74 THR A N 1
ATOM 579 C CA . THR A 1 74 ? -6.986 -7.912 -3.100 1.00 94.50 74 THR A CA 1
ATOM 580 C C . THR A 1 74 ? -8.252 -8.767 -3.130 1.00 94.50 74 THR A C 1
ATOM 582 O O . THR A 1 74 ? -9.067 -8.698 -2.212 1.00 94.50 74 THR A O 1
ATOM 585 N N . ALA A 1 75 ? -8.407 -9.616 -4.147 1.00 95.12 75 ALA A N 1
ATOM 586 C CA . ALA A 1 75 ? -9.514 -10.559 -4.244 1.00 95.12 75 ALA A CA 1
ATOM 587 C C . ALA A 1 75 ? -9.508 -11.546 -3.067 1.00 95.12 75 ALA A C 1
ATOM 589 O O . ALA A 1 75 ? -10.540 -11.740 -2.432 1.00 95.12 75 ALA A O 1
ATOM 590 N N . GLY A 1 76 ? -8.348 -12.105 -2.712 1.00 94.75 76 GLY A N 1
ATOM 591 C CA . GLY A 1 76 ? -8.191 -12.968 -1.539 1.00 94.75 76 GLY A CA 1
ATOM 592 C C . GLY A 1 76 ? -8.538 -12.251 -0.231 1.00 94.75 76 GLY A C 1
ATOM 593 O O . GLY A 1 76 ? -9.270 -12.791 0.599 1.00 94.75 76 GLY A O 1
ATOM 594 N N . ALA A 1 77 ? -8.087 -11.004 -0.072 1.00 95.25 77 ALA A N 1
ATOM 595 C CA . ALA A 1 77 ? -8.423 -10.177 1.082 1.00 95.25 77 ALA A CA 1
ATOM 596 C C . ALA A 1 77 ? -9.931 -9.898 1.177 1.00 95.25 77 ALA A C 1
ATOM 598 O O . ALA A 1 77 ? -10.499 -9.991 2.263 1.00 95.25 77 ALA A O 1
ATOM 599 N N . LEU A 1 78 ? -10.599 -9.611 0.055 1.00 95.81 78 LEU A N 1
ATOM 600 C CA . LEU A 1 78 ? -12.052 -9.427 0.000 1.00 95.81 78 LEU A CA 1
ATOM 601 C C . LEU A 1 78 ? -12.802 -10.717 0.335 1.00 95.81 78 LEU A C 1
ATOM 603 O O . LEU A 1 78 ? -13.739 -10.682 1.129 1.00 95.81 78 LEU A O 1
ATOM 607 N N . LEU A 1 79 ? -12.379 -11.852 -0.223 1.00 96.25 79 LEU A N 1
ATOM 608 C CA . LEU A 1 79 ? -13.019 -13.147 0.017 1.00 96.25 79 LEU A CA 1
ATOM 609 C C . LEU A 1 79 ? -13.012 -13.539 1.497 1.00 96.25 79 LEU A C 1
ATOM 611 O O . LEU A 1 79 ? -13.967 -14.154 1.959 1.00 96.25 79 LEU A O 1
ATOM 615 N N . LEU A 1 80 ? -11.970 -13.171 2.244 1.00 94.69 80 LEU A N 1
ATOM 616 C CA . LEU A 1 80 ? -11.890 -13.441 3.682 1.00 94.69 80 LEU A CA 1
ATOM 617 C C . LEU A 1 80 ? -12.512 -12.319 4.524 1.00 94.69 80 LEU A C 1
ATOM 619 O O . LEU A 1 80 ? -13.261 -12.581 5.466 1.00 94.69 80 LEU A O 1
ATOM 623 N N . GLY A 1 81 ? -12.218 -11.063 4.189 1.00 95.56 81 GLY A N 1
ATOM 624 C CA . GLY A 1 81 ? -12.626 -9.895 4.965 1.00 95.56 81 GLY A CA 1
ATOM 625 C C . GLY A 1 81 ? -14.116 -9.577 4.858 1.00 95.56 81 GLY A C 1
ATOM 626 O O . GLY A 1 81 ? -14.730 -9.215 5.861 1.00 95.56 81 GLY A O 1
ATOM 627 N N . VAL A 1 82 ? -14.720 -9.741 3.676 1.00 95.88 82 VAL A N 1
ATOM 628 C CA . VAL A 1 82 ? -16.134 -9.396 3.450 1.00 95.88 82 VAL A CA 1
ATOM 629 C C . VAL A 1 82 ? -17.078 -10.303 4.241 1.00 95.88 82 VAL A C 1
ATOM 631 O O . VAL A 1 82 ? -17.924 -9.753 4.945 1.00 95.88 82 VAL A O 1
ATOM 634 N N . PRO A 1 83 ? -16.961 -11.647 4.220 1.00 95.12 83 PRO A N 1
ATOM 635 C CA . PRO A 1 83 ? -17.839 -12.496 5.021 1.00 95.12 83 PRO A CA 1
ATOM 636 C C . PRO A 1 83 ? -17.700 -12.217 6.519 1.00 95.12 83 PRO A C 1
ATOM 638 O O . PRO A 1 83 ? -18.705 -12.043 7.202 1.00 95.12 83 PRO A O 1
ATOM 641 N N . LEU A 1 84 ? -16.467 -12.100 7.026 1.00 94.50 84 LEU A N 1
ATOM 642 C CA . LEU A 1 84 ? -16.216 -11.791 8.438 1.00 94.50 84 LEU A CA 1
ATOM 643 C C . LEU A 1 84 ? -16.820 -10.440 8.842 1.00 94.50 84 LEU A C 1
ATOM 645 O O . LEU A 1 84 ? -17.504 -10.350 9.864 1.00 94.50 84 LEU A O 1
ATOM 649 N N . GLY A 1 85 ? -16.614 -9.404 8.028 1.00 94.38 85 GLY A N 1
ATOM 650 C CA . GLY A 1 85 ? -17.179 -8.078 8.261 1.00 94.38 85 GLY A CA 1
ATOM 651 C C . GLY A 1 85 ? -18.706 -8.080 8.213 1.00 94.38 85 GLY A C 1
ATOM 652 O O . GLY A 1 85 ? -19.350 -7.532 9.107 1.00 94.38 85 GLY A O 1
ATOM 653 N N . LEU A 1 86 ? -19.293 -8.751 7.218 1.00 94.94 86 LEU A N 1
ATOM 654 C CA . LEU A 1 86 ? -20.741 -8.825 7.035 1.00 94.94 86 LEU A CA 1
ATOM 655 C C . LEU A 1 86 ? -21.419 -9.589 8.176 1.00 94.94 86 LEU A C 1
ATOM 657 O O . LEU A 1 86 ? -22.388 -9.088 8.744 1.00 94.94 86 LEU A O 1
ATOM 661 N N . PHE A 1 87 ? -20.912 -10.765 8.557 1.00 94.25 87 PHE A N 1
ATOM 662 C CA . PHE A 1 87 ? -21.484 -11.535 9.665 1.00 94.25 87 PHE A CA 1
ATOM 663 C C . PHE A 1 87 ? -21.365 -10.794 10.996 1.00 94.25 87 PHE A C 1
ATOM 665 O O . PHE A 1 87 ? -22.318 -10.792 11.776 1.00 94.25 87 PHE A O 1
ATOM 672 N N . THR A 1 88 ? -20.246 -10.104 11.231 1.00 91.81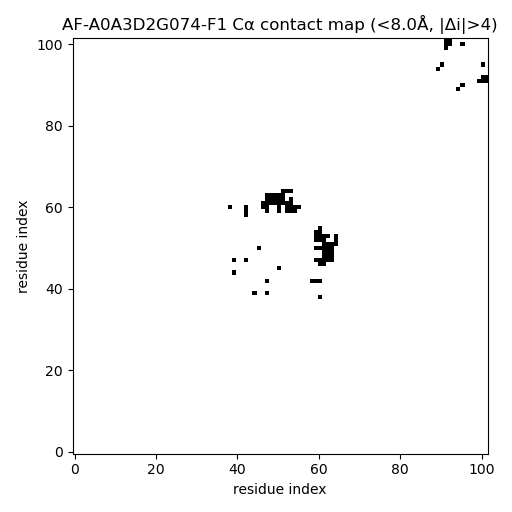 88 THR A N 1
ATOM 673 C CA . THR A 1 88 ? -20.071 -9.267 12.426 1.00 91.81 88 THR A CA 1
ATOM 674 C C . THR A 1 88 ? -21.075 -8.113 12.439 1.00 91.81 88 THR A C 1
ATOM 676 O O . THR A 1 88 ? -21.738 -7.887 13.450 1.00 91.81 88 THR A O 1
ATOM 679 N N . ALA A 1 89 ? -21.254 -7.422 11.310 1.00 92.06 89 ALA A N 1
ATOM 680 C CA . ALA A 1 89 ? -22.222 -6.334 11.191 1.00 92.06 89 ALA A CA 1
ATOM 681 C C . ALA A 1 89 ? -23.666 -6.816 11.414 1.00 92.06 89 ALA A C 1
ATOM 683 O O . ALA A 1 89 ? -24.423 -6.182 12.149 1.00 92.06 89 ALA A O 1
ATOM 684 N N . VAL A 1 90 ? -24.043 -7.959 10.833 1.00 92.25 90 VAL A N 1
ATOM 685 C CA . VAL A 1 90 ? -25.378 -8.553 11.013 1.00 92.25 90 VAL A CA 1
ATOM 686 C C . VAL A 1 90 ? -25.603 -8.983 12.464 1.00 92.25 90 VAL A C 1
ATOM 688 O O . VAL A 1 90 ? -26.671 -8.714 13.017 1.00 92.25 90 VAL A O 1
ATOM 691 N N . PHE A 1 91 ? -24.606 -9.604 13.103 1.00 90.25 91 PHE A N 1
ATOM 692 C CA . PHE A 1 91 ? -24.679 -9.976 14.515 1.00 90.25 91 PHE A CA 1
ATOM 693 C C . PHE A 1 91 ? -24.914 -8.747 15.400 1.00 90.25 91 PHE A C 1
ATOM 695 O O . PHE A 1 91 ? -25.864 -8.740 16.182 1.00 90.25 91 PHE A O 1
ATOM 702 N N . LEU A 1 92 ? -24.118 -7.688 15.221 1.00 90.56 92 LEU A N 1
ATOM 703 C CA . LEU A 1 92 ? -24.261 -6.441 15.978 1.00 90.56 92 LEU A CA 1
ATOM 704 C C . LEU A 1 92 ? -25.620 -5.768 15.751 1.00 90.56 92 LEU A C 1
ATOM 706 O O . LEU A 1 92 ? -26.219 -5.278 16.703 1.00 90.56 92 LEU A O 1
ATOM 710 N N . ALA A 1 93 ? -26.130 -5.781 14.518 1.00 88.62 93 ALA A N 1
ATOM 711 C CA . ALA A 1 93 ? -27.375 -5.100 14.172 1.00 88.62 93 ALA A CA 1
ATOM 712 C C . ALA A 1 93 ? -28.648 -5.846 14.606 1.00 88.62 93 ALA A C 1
ATOM 714 O O . ALA A 1 93 ? -29.691 -5.214 14.790 1.00 88.62 93 ALA A O 1
ATOM 715 N N . LYS A 1 94 ? -28.619 -7.184 14.683 1.00 84.56 94 LYS A N 1
ATOM 716 C CA . LYS A 1 94 ? -29.844 -7.995 14.842 1.00 84.56 94 LYS A CA 1
ATOM 717 C C . LYS A 1 94 ? -29.827 -9.002 15.985 1.00 84.56 94 LYS A C 1
ATOM 719 O O . LYS A 1 94 ? -30.903 -9.365 16.447 1.00 84.56 94 LYS A O 1
ATOM 724 N N . ALA A 1 95 ? -28.661 -9.470 16.420 1.00 83.44 95 ALA A N 1
ATOM 725 C CA . ALA A 1 95 ? -28.550 -10.574 17.376 1.00 83.44 95 ALA A CA 1
ATOM 726 C C . ALA A 1 95 ? -27.815 -10.200 18.674 1.00 83.44 95 ALA A C 1
ATOM 728 O O . ALA A 1 95 ? -27.852 -10.966 19.637 1.00 83.44 95 ALA A O 1
ATOM 729 N N . ALA A 1 96 ? -27.143 -9.047 18.719 1.00 83.44 96 ALA A N 1
ATOM 730 C CA . ALA A 1 96 ? -26.332 -8.664 19.861 1.00 83.44 96 ALA A CA 1
ATOM 731 C C . ALA A 1 96 ? -27.194 -8.325 21.098 1.00 83.44 96 ALA A C 1
ATOM 733 O O . ALA A 1 96 ? -28.162 -7.568 20.998 1.00 83.44 96 ALA A O 1
ATOM 734 N N . PRO A 1 97 ? -26.835 -8.840 22.292 1.00 79.25 97 PRO A N 1
ATOM 735 C CA . PRO A 1 97 ? -27.464 -8.434 23.542 1.00 79.25 97 PRO A CA 1
ATOM 736 C C . PRO A 1 97 ? -27.214 -6.942 23.824 1.00 79.25 97 PRO A C 1
ATOM 738 O O . PRO A 1 97 ? -26.172 -6.418 23.428 1.00 79.25 97 PRO A O 1
ATOM 741 N N . PRO A 1 98 ? -28.067 -6.264 24.616 1.00 77.69 98 PRO A N 1
ATOM 742 C CA . PRO A 1 98 ? -27.980 -4.817 24.867 1.00 77.69 98 PRO A CA 1
ATOM 743 C C . PRO A 1 98 ? -26.665 -4.333 25.506 1.00 77.69 98 PRO A C 1
ATOM 745 O O . PRO A 1 98 ? -26.419 -3.137 25.561 1.00 77.69 98 PRO A O 1
ATOM 748 N N . ARG A 1 99 ? -25.805 -5.241 25.992 1.00 77.31 99 ARG A N 1
ATOM 749 C CA . ARG A 1 99 ? -24.463 -4.910 26.507 1.00 77.31 99 ARG A CA 1
ATOM 750 C C . ARG A 1 99 ? -23.390 -4.766 25.418 1.00 77.31 99 ARG A C 1
ATOM 752 O O . ARG A 1 99 ? -22.323 -4.245 25.716 1.00 77.31 99 ARG A O 1
ATOM 759 N N . ILE A 1 100 ? -23.637 -5.288 24.216 1.00 77.75 100 ILE A N 1
ATOM 760 C CA . ILE A 1 100 ? -22.656 -5.404 23.119 1.00 77.75 100 ILE A CA 1
ATOM 761 C C . ILE A 1 100 ? -23.224 -4.940 21.769 1.00 77.75 100 ILE A C 1
ATOM 763 O O . ILE A 1 100 ? -22.505 -4.946 20.774 1.00 77.75 100 ILE A O 1
ATOM 767 N N . ALA A 1 101 ? -24.508 -4.580 21.721 1.00 72.88 101 ALA A N 1
ATOM 768 C CA . ALA A 1 101 ? -25.132 -3.971 20.554 1.00 72.88 101 ALA A CA 1
ATOM 769 C C . ALA A 1 101 ? -24.509 -2.592 20.270 1.00 72.88 101 ALA A C 1
ATOM 771 O O . ALA A 1 101 ? -24.144 -1.877 21.206 1.00 72.88 101 ALA A O 1
ATOM 772 N N . ALA A 1 102 ? -24.357 -2.276 18.980 1.00 62.84 102 ALA A N 1
ATOM 773 C CA . ALA A 1 102 ? -23.794 -1.017 18.488 1.00 62.84 102 ALA A CA 1
ATOM 774 C C . ALA A 1 102 ? -24.778 0.155 18.609 1.00 62.84 102 ALA A C 1
ATOM 776 O O . ALA A 1 102 ? -26.001 -0.088 18.481 1.00 62.84 102 ALA A O 1
#

Foldseek 3Di:
DVVVVVVVVVVVVVVVVVVVVVVVVVVVVVVCCVVVVVLCVVCPVVQQDPVPDPDPVVSRHHCPVVVVCVVVVVVVCCVPVVVVVVVVVCCLDPPDDPVRRD

Solvent-accessible surface area (backbone atoms only — not comparable to full-atom values): 5662 Å² total; per-residue (Å²): 113,72,66,64,53,51,54,50,50,52,52,51,51,55,50,51,48,50,52,48,52,54,49,51,52,50,52,50,52,52,49,48,50,68,59,42,54,58,52,41,65,76,54,32,67,66,48,26,56,67,20,80,50,72,37,83,93,77,67,39,61,19,47,36,53,59,54,51,51,51,52,54,50,50,51,51,48,44,68,55,48,48,57,56,50,50,52,52,52,49,36,37,74,73,68,42,56,91,92,67,39,121

Radius of gyration: 23.72 Å; Cα contacts (8 Å, |Δi|>4): 50; chains: 1; bounding box: 50×41×55 Å

Sequence (102 aa):
MKKKVLENIVKWIFLLCGIAAVGFVLCICLYLVISGVPAIREIGLWNFLFGETWNAPTNEFGILPFILTSIYGTAGALLLGVPLGLFTAVFLAKAAPPRIAA

Mean predicted aligned error: 10.07 Å